Protein AF-A0AA35WBF9-F1 (afdb_monomer)

Organism: Geodia barretti (NCBI:txid519541)

Solvent-accessible surface area (backbone atoms only — not comparable to full-atom values): 10472 Å² total; per-residue (Å²): 139,85,86,76,85,85,80,89,78,70,79,74,76,78,76,73,82,79,72,76,52,74,67,44,47,50,54,54,47,47,39,34,72,76,71,61,47,65,56,84,48,81,90,33,46,69,59,46,48,51,50,13,62,75,58,71,53,54,52,68,60,48,46,55,44,32,55,51,51,49,50,52,51,35,44,75,69,64,77,39,87,74,80,72,82,72,88,78,62,69,100,84,56,93,65,87,66,83,68,72,64,73,74,74,74,69,81,70,76,45,48,22,66,58,47,50,45,56,48,52,61,71,74,34,95,82,58,55,91,50,67,68,62,33,50,54,52,48,50,50,58,57,66,71,46,52,70,68,58,51,48,52,35,36,51,51,18,48,51,53,43,54,57,67,66,67,77,118

Nearest PDB structures (foldseek):
  2eqz-assembly1_A  TM=5.986E-01  e=3.859E-01  Homo sapiens
  2rn7-assembly1_A  TM=4.102E-01  e=1.583E+00  Shigella flexneri
  8rkv-assembly1_R  TM=2.511E-01  e=1.496E+00  Scytonema hofmannii

Foldseek 3Di:
DDPDDDDPPPDDDDPDPDDQDPVLVVLLVCCVPPVVCQAPDPVCQVSLVVSCVVSVHDSVVSRVVSVVVNVVVCVVVVVDDDPDQDQDDDDPDRDRDPPPPPPPPPLPLQALLNQQLVVCVVPDPPQDPDPVSSVVVSVVVVVPDDPVVSVVSRVVSVVVSVVVVPPD

InterPro domains:
  IPR009057 Homedomain-like superfamily [SSF46689] (9-75)
  IPR036910 High mobility group box domain superfamily [G3DSA:1.10.30.10] (93-162)
  IPR036910 High mobility group box domain superfamily [SSF47095] (99-159)

pLDDT: mean 74.09, std 18.44, range [39.22, 94.5]

Structure (mmCIF, N/CA/C/O backbone):
data_AF-A0AA35WBF9-F1
#
_entry.id   AF-A0AA35WBF9-F1
#
loop_
_atom_site.group_PDB
_atom_site.id
_atom_site.type_symbol
_atom_site.label_atom_id
_atom_site.label_alt_id
_atom_site.label_comp_id
_atom_site.label_asym_id
_atom_site.label_entity_id
_atom_site.label_seq_id
_atom_site.pdbx_PDB_ins_code
_atom_site.Cartn_x
_atom_site.Cartn_y
_atom_site.Cartn_z
_atom_site.occupancy
_atom_site.B_iso_or_equiv
_atom_site.auth_seq_id
_atom_site.auth_comp_id
_atom_site.auth_asym_id
_atom_site.auth_atom_id
_atom_site.pdbx_PDB_model_num
ATOM 1 N N . MET A 1 1 ? -37.857 41.329 -6.024 1.00 41.28 1 MET A N 1
ATOM 2 C CA . MET A 1 1 ? -37.240 40.270 -6.850 1.00 41.28 1 MET A CA 1
ATOM 3 C C . MET A 1 1 ? -35.919 39.929 -6.202 1.00 41.28 1 MET A C 1
ATOM 5 O O . MET A 1 1 ? -34.899 40.553 -6.466 1.00 41.28 1 MET A O 1
ATOM 9 N N . ASP A 1 2 ? -36.018 39.019 -5.249 1.00 39.78 2 ASP A N 1
ATOM 10 C CA . ASP A 1 2 ? -34.976 38.579 -4.337 1.00 39.78 2 ASP A CA 1
ATOM 11 C C . ASP A 1 2 ? -34.053 37.596 -5.059 1.00 39.78 2 ASP A C 1
ATOM 13 O O . ASP A 1 2 ? -34.423 36.450 -5.310 1.00 39.78 2 ASP A O 1
ATOM 17 N N . ASN A 1 3 ? -32.850 38.044 -5.424 1.00 41.25 3 ASN A N 1
ATOM 18 C CA . ASN A 1 3 ? -31.829 37.159 -5.979 1.00 41.25 3 ASN A CA 1
ATOM 19 C C . ASN A 1 3 ? -31.021 36.536 -4.842 1.00 41.25 3 ASN A C 1
ATOM 21 O O . ASN A 1 3 ? -30.044 37.087 -4.338 1.00 41.25 3 ASN A O 1
ATOM 25 N N . ASN A 1 4 ? -31.519 35.374 -4.438 1.00 40.31 4 ASN A N 1
ATOM 26 C CA . ASN A 1 4 ? -30.985 34.486 -3.427 1.00 40.31 4 ASN A CA 1
ATOM 27 C C . ASN A 1 4 ? -29.728 33.752 -3.939 1.00 40.31 4 ASN A C 1
ATOM 29 O O . ASN A 1 4 ? -29.770 33.052 -4.946 1.00 40.31 4 ASN A O 1
ATOM 33 N N . SER A 1 5 ? -28.634 33.934 -3.199 1.00 49.69 5 SER A N 1
ATOM 34 C CA . SER A 1 5 ? -27.640 32.933 -2.786 1.00 49.69 5 SER A CA 1
ATOM 35 C C . SER A 1 5 ? -27.210 31.856 -3.795 1.00 49.69 5 SER A C 1
ATOM 37 O O . SER A 1 5 ? -27.862 30.826 -3.964 1.00 49.69 5 SER A O 1
ATOM 39 N N . VAL A 1 6 ? -26.009 32.031 -4.357 1.00 46.53 6 VAL A N 1
ATOM 40 C CA . VAL A 1 6 ? -25.248 30.954 -5.001 1.00 46.53 6 VAL A CA 1
ATOM 41 C C . VAL A 1 6 ? -23.854 30.860 -4.370 1.00 46.53 6 VAL A C 1
ATOM 43 O O . VAL A 1 6 ? -22.964 31.658 -4.640 1.00 46.53 6 VAL A O 1
ATOM 46 N N . LEU A 1 7 ? -23.709 29.814 -3.550 1.00 45.47 7 LEU A N 1
ATOM 47 C CA . LEU A 1 7 ? -22.511 28.988 -3.337 1.00 45.47 7 LEU A CA 1
ATOM 48 C C . LEU A 1 7 ? -21.270 29.628 -2.685 1.00 45.47 7 LEU A C 1
ATOM 50 O O . LEU A 1 7 ? -20.174 29.601 -3.241 1.00 45.47 7 LEU A O 1
ATOM 54 N N . GLU A 1 8 ? -21.371 29.976 -1.400 1.00 43.38 8 GLU A N 1
ATOM 55 C CA . GLU A 1 8 ? -20.225 29.819 -0.490 1.00 43.38 8 GLU A CA 1
ATOM 56 C C . GLU A 1 8 ? -20.042 28.333 -0.130 1.00 43.38 8 GLU A C 1
ATOM 58 O O . GLU A 1 8 ? -20.416 27.871 0.946 1.00 43.38 8 GLU A O 1
ATOM 63 N N . SER A 1 9 ? -19.424 27.555 -1.021 1.00 42.62 9 SER A N 1
ATOM 64 C CA . SER A 1 9 ? -18.854 26.251 -0.645 1.00 42.62 9 SER A CA 1
ATOM 65 C C . SER A 1 9 ? -17.474 26.468 -0.029 1.00 42.62 9 SER A C 1
ATOM 67 O O . SER A 1 9 ? -16.438 26.170 -0.624 1.00 42.62 9 SER A O 1
ATOM 69 N N . ARG A 1 10 ? -17.459 27.044 1.178 1.00 42.75 10 ARG A N 1
ATOM 70 C CA . ARG A 1 10 ? -16.261 27.123 2.017 1.00 42.75 10 ARG A CA 1
ATOM 71 C C . ARG A 1 10 ? -15.795 25.704 2.322 1.00 42.75 10 ARG A C 1
ATOM 73 O O . ARG A 1 10 ? -16.539 24.911 2.895 1.00 42.75 10 ARG A O 1
ATOM 80 N N . GLY A 1 11 ? -14.559 25.397 1.931 1.00 50.56 11 GLY A N 1
ATOM 81 C CA . GLY A 1 11 ? -13.908 24.122 2.198 1.00 50.56 11 GLY A CA 1
ATOM 82 C C . GLY A 1 11 ? -14.041 23.739 3.667 1.00 50.56 11 GLY A C 1
ATOM 83 O O . GLY A 1 11 ? -13.494 24.401 4.549 1.00 50.56 11 GLY A O 1
ATOM 84 N N . THR A 1 12 ? -14.774 22.659 3.927 1.00 54.62 12 THR A N 1
ATOM 85 C CA . THR A 1 12 ? -14.851 22.065 5.257 1.00 54.62 12 THR A CA 1
ATOM 86 C C . THR A 1 12 ? -13.433 21.720 5.714 1.00 54.62 12 THR A C 1
ATOM 88 O O . THR A 1 12 ? -12.727 21.006 4.985 1.00 54.62 12 THR A O 1
ATOM 91 N N . PRO A 1 13 ? -12.981 22.192 6.889 1.00 52.88 13 PRO A N 1
ATOM 92 C CA . PRO A 1 13 ? -11.704 21.769 7.433 1.00 52.88 13 PRO A CA 1
ATOM 93 C C . PRO A 1 13 ? -11.720 20.246 7.548 1.00 52.88 13 PRO A C 1
ATOM 95 O O . PRO A 1 13 ? -12.649 19.673 8.117 1.00 52.88 13 PRO A O 1
ATOM 98 N N . ARG A 1 14 ? -10.711 19.587 6.959 1.00 48.03 14 ARG A N 1
ATOM 99 C CA . ARG A 1 14 ? -10.570 18.127 7.025 1.00 48.03 14 ARG A CA 1
ATOM 100 C C . ARG A 1 14 ? -10.746 17.690 8.484 1.00 48.03 14 ARG A C 1
ATOM 102 O O . ARG A 1 14 ? -10.011 18.206 9.334 1.00 48.03 14 ARG A O 1
ATOM 109 N N . PRO A 1 15 ? -11.693 16.786 8.793 1.00 56.53 15 PRO A N 1
ATOM 110 C CA . PRO A 1 15 ? -11.911 16.354 10.162 1.00 56.53 15 PRO A CA 1
ATOM 111 C C . PRO A 1 15 ? -10.599 15.796 10.709 1.00 56.53 15 PRO A C 1
ATOM 113 O O . PRO A 1 15 ? -9.938 14.976 10.063 1.00 56.53 15 PRO A O 1
ATOM 116 N N . LYS A 1 16 ? -10.193 16.289 11.885 1.00 56.53 16 LYS A N 1
ATOM 117 C CA . LYS A 1 16 ? -9.012 15.782 12.590 1.00 56.53 16 LYS A CA 1
ATOM 118 C C . LYS A 1 16 ? -9.157 14.259 12.707 1.00 56.53 16 LYS A C 1
ATOM 120 O O . LYS A 1 16 ? -10.255 13.800 13.033 1.00 56.53 16 LYS A O 1
ATOM 125 N N . PRO A 1 17 ? -8.104 13.471 12.426 1.00 57.06 17 PRO A N 1
ATOM 126 C CA . PRO A 1 17 ? -8.197 12.019 12.479 1.00 57.06 17 PRO A CA 1
ATOM 127 C C . PRO A 1 17 ? -8.673 11.603 13.871 1.00 57.06 17 PRO A C 1
ATOM 129 O O . PRO A 1 17 ? -7.988 11.843 14.864 1.00 57.06 17 PRO A O 1
ATOM 132 N N . GLN A 1 18 ? -9.874 11.025 13.941 1.00 66.94 18 GLN A N 1
ATOM 133 C CA . GLN A 1 18 ? -10.444 10.573 15.202 1.00 66.94 18 GLN A CA 1
ATOM 134 C C . GLN A 1 18 ? -9.588 9.427 15.744 1.00 66.94 18 GLN A C 1
ATOM 136 O O . GLN A 1 18 ? -9.539 8.338 15.157 1.00 66.94 18 GLN A O 1
ATOM 141 N N . LEU A 1 19 ? -8.895 9.677 16.856 1.00 77.38 19 LEU A N 1
ATOM 142 C CA . LEU A 1 19 ? -8.177 8.637 17.582 1.00 77.38 19 LEU A CA 1
ATOM 143 C C . LEU A 1 19 ? -9.178 7.617 18.134 1.00 77.38 19 LEU A C 1
ATOM 145 O O . LEU A 1 19 ? -10.310 7.962 18.465 1.00 77.38 19 LEU A O 1
ATOM 149 N N . PHE A 1 20 ? -8.776 6.349 18.186 1.00 85.06 20 PHE A N 1
ATOM 150 C CA . PHE A 1 20 ? -9.578 5.322 18.847 1.00 85.06 20 PHE A CA 1
ATOM 151 C C . PHE A 1 20 ? -9.654 5.610 20.345 1.00 85.06 20 PHE A C 1
ATOM 153 O O . PHE A 1 20 ? -8.645 5.985 20.951 1.00 85.06 20 PHE A O 1
ATOM 160 N N . THR A 1 21 ? -10.829 5.409 20.938 1.00 88.94 21 THR A N 1
ATOM 161 C CA . THR A 1 21 ? -10.982 5.435 22.397 1.00 88.94 21 THR A CA 1
ATOM 162 C C . THR A 1 21 ? -10.220 4.267 23.037 1.00 88.94 21 THR A C 1
ATOM 164 O O . THR A 1 21 ? -9.769 3.341 22.353 1.00 88.94 21 THR A O 1
ATOM 167 N N . LEU A 1 22 ? -10.042 4.302 24.362 1.00 86.06 22 LEU A N 1
ATOM 168 C CA . LEU A 1 22 ? -9.364 3.225 25.093 1.00 86.06 22 LEU A CA 1
ATOM 169 C C . LEU A 1 22 ? -10.075 1.876 24.921 1.00 86.06 22 LEU A C 1
ATOM 171 O O . LEU A 1 22 ? -9.409 0.884 24.633 1.00 86.06 22 LEU A O 1
ATOM 175 N N . GLU A 1 23 ? -11.403 1.861 25.011 1.00 87.25 23 GLU A N 1
ATOM 176 C CA . GLU A 1 23 ? -12.220 0.654 24.825 1.00 87.25 23 GLU A CA 1
ATOM 177 C C . GLU A 1 23 ? -12.094 0.100 23.403 1.00 87.25 23 GLU A C 1
ATOM 179 O O . GLU A 1 23 ? -11.779 -1.073 23.204 1.00 87.25 23 GLU A O 1
ATOM 184 N N . GLN A 1 24 ? -12.209 0.969 22.392 1.00 89.75 24 GLN A N 1
ATOM 185 C CA . GLN A 1 24 ? -12.007 0.588 20.992 1.00 89.75 24 GLN A CA 1
ATOM 186 C C . GLN A 1 24 ? -10.618 -0.018 20.772 1.00 89.75 24 GLN A C 1
ATOM 188 O O . GLN A 1 24 ? -10.454 -1.001 20.050 1.00 89.75 24 GLN A O 1
ATOM 193 N N . ARG A 1 25 ? -9.598 0.549 21.422 1.00 89.69 25 ARG A N 1
ATOM 194 C CA . ARG A 1 25 ? -8.226 0.053 21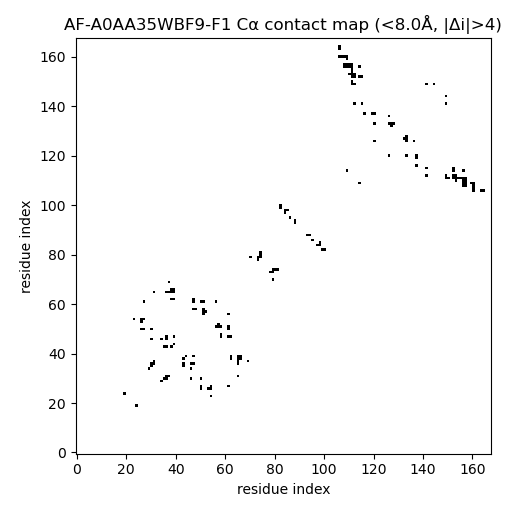.341 1.00 89.69 25 ARG A CA 1
ATOM 195 C C . ARG A 1 25 ? -8.050 -1.307 22.017 1.00 89.69 25 ARG A C 1
ATOM 197 O O . ARG A 1 25 ? -7.251 -2.098 21.521 1.00 89.69 25 ARG A O 1
ATOM 204 N N . GLN A 1 26 ? -8.761 -1.589 23.107 1.00 90.56 26 GLN A N 1
ATOM 205 C CA . GLN A 1 26 ? -8.740 -2.907 23.747 1.00 90.56 26 GLN A CA 1
ATOM 206 C C . GLN A 1 26 ? -9.321 -3.979 22.824 1.00 90.56 26 GLN A C 1
ATOM 208 O O . GLN A 1 26 ? -8.683 -5.012 22.630 1.00 90.56 26 GLN A O 1
ATOM 213 N N . ILE A 1 27 ? -10.459 -3.701 22.182 1.00 91.50 27 ILE A N 1
ATOM 214 C CA . ILE A 1 27 ? -11.072 -4.618 21.209 1.00 91.50 27 ILE A CA 1
ATOM 215 C C . ILE A 1 27 ? -10.115 -4.859 20.033 1.00 91.50 27 ILE A C 1
ATOM 217 O O . ILE A 1 27 ? -9.829 -6.001 19.681 1.00 91.50 27 ILE A O 1
ATOM 221 N N . LEU A 1 28 ? -9.537 -3.794 19.468 1.00 91.31 28 LEU A N 1
ATOM 222 C CA . LEU A 1 28 ? -8.561 -3.900 18.378 1.00 91.31 28 LEU A CA 1
ATOM 223 C C . LEU A 1 28 ? -7.348 -4.770 18.755 1.00 91.31 28 LEU A C 1
ATOM 225 O O . LEU A 1 28 ? -6.907 -5.593 17.952 1.00 91.31 28 LEU A O 1
ATOM 229 N N . LEU A 1 29 ? -6.817 -4.609 19.973 1.00 90.94 29 LEU A N 1
ATOM 230 C CA . LEU A 1 29 ? -5.709 -5.424 20.483 1.00 90.94 29 LEU A CA 1
ATOM 231 C C . LEU A 1 29 ? -6.111 -6.890 20.646 1.00 90.94 29 LEU A C 1
ATOM 233 O O . LEU A 1 29 ? -5.373 -7.756 20.186 1.00 90.94 29 LEU A O 1
ATOM 237 N N . LYS A 1 30 ? -7.296 -7.162 21.202 1.00 91.62 30 LYS A N 1
ATOM 238 C CA . LYS A 1 30 ? -7.830 -8.520 21.347 1.00 91.62 30 LYS A CA 1
ATOM 239 C C . LYS A 1 30 ? -7.886 -9.248 20.002 1.00 91.62 30 LYS A C 1
ATOM 241 O O . LYS A 1 30 ? -7.328 -10.330 19.860 1.00 91.62 30 LYS A O 1
ATOM 246 N N . TYR A 1 31 ? -8.462 -8.619 18.977 1.00 89.50 31 TYR A N 1
ATOM 247 C CA . TYR A 1 31 ? -8.513 -9.198 17.628 1.00 89.50 31 TYR A CA 1
ATOM 248 C C . TYR A 1 31 ? -7.126 -9.385 16.997 1.00 89.50 31 TYR A C 1
ATOM 250 O O . TYR A 1 31 ? -6.912 -10.319 16.219 1.00 89.50 31 TYR A O 1
ATOM 258 N N . PHE A 1 32 ? -6.174 -8.504 17.304 1.00 90.12 32 PHE A N 1
ATOM 259 C CA . PHE A 1 32 ? -4.805 -8.615 16.805 1.00 90.12 32 PHE A CA 1
ATOM 260 C C . PHE A 1 32 ? -4.056 -9.798 17.436 1.00 90.12 32 PHE A C 1
ATOM 262 O O . PHE A 1 32 ? -3.364 -10.519 16.717 1.00 90.12 32 PHE A O 1
ATOM 269 N N . ASP A 1 33 ? -4.197 -9.988 18.749 1.00 87.38 33 ASP A N 1
ATOM 270 C CA . ASP A 1 33 ? -3.479 -11.001 19.528 1.00 87.38 33 ASP A CA 1
ATOM 271 C C . ASP A 1 33 ? -4.134 -12.386 19.465 1.00 87.38 33 ASP A C 1
ATOM 273 O O . ASP A 1 33 ? -3.440 -13.375 19.242 1.00 87.38 33 ASP A O 1
ATOM 277 N N . GLU A 1 34 ? -5.459 -12.459 19.604 1.00 90.00 34 GLU A N 1
ATOM 278 C CA . GLU A 1 34 ? -6.197 -13.725 19.716 1.00 90.00 34 GLU A CA 1
ATOM 279 C C . GLU A 1 34 ? -6.725 -14.211 18.362 1.00 90.00 34 GLU A C 1
ATOM 281 O O . GLU A 1 34 ? -6.627 -15.391 18.035 1.00 90.00 34 GLU A O 1
ATOM 286 N N . CYS A 1 35 ? -7.265 -13.306 17.538 1.00 84.75 35 CYS A N 1
ATOM 287 C CA . CYS A 1 35 ? -7.880 -13.669 16.255 1.00 84.75 35 CYS A CA 1
ATOM 288 C C . CYS A 1 35 ? -6.905 -13.603 15.069 1.00 84.75 35 CYS A C 1
ATOM 290 O O . CYS A 1 35 ? -7.288 -13.895 13.939 1.00 84.75 35 CYS A O 1
ATOM 292 N N . GLY A 1 36 ? -5.652 -13.193 15.284 1.00 84.75 36 GLY A N 1
ATOM 293 C CA . GLY A 1 36 ? -4.641 -13.144 14.226 1.00 84.75 36 GLY A CA 1
ATOM 294 C C . GLY A 1 36 ? -4.850 -12.026 13.196 1.00 84.75 36 GLY A C 1
ATOM 295 O O . GLY A 1 36 ? -4.374 -12.140 12.058 1.00 84.75 36 GLY A O 1
ATOM 296 N N . MET A 1 37 ? -5.505 -10.920 13.579 1.00 86.69 37 MET A N 1
ATOM 297 C CA . MET A 1 37 ? -5.708 -9.716 12.756 1.00 86.69 37 MET A CA 1
ATOM 298 C C . MET A 1 37 ? -4.398 -8.916 12.558 1.00 86.69 37 MET A C 1
ATOM 300 O O . MET A 1 37 ? -4.290 -7.737 12.875 1.00 86.69 37 MET A O 1
ATOM 304 N N . THR A 1 38 ? -3.370 -9.574 12.023 1.00 86.81 38 THR A N 1
ATOM 305 C CA . THR A 1 38 ? -1.988 -9.071 11.904 1.00 86.81 38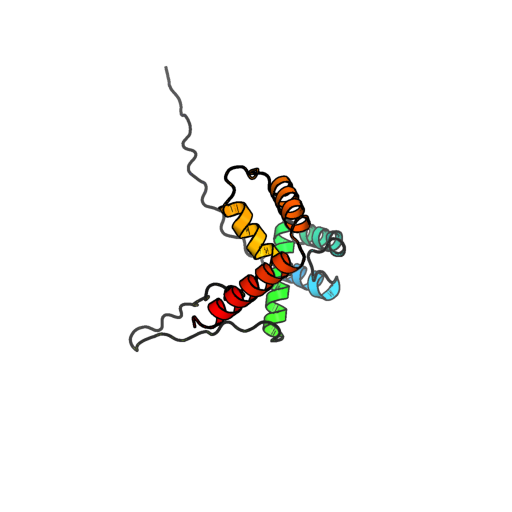 THR A CA 1
ATOM 306 C C . THR A 1 38 ? -1.674 -8.438 10.545 1.00 86.81 38 THR A C 1
ATOM 308 O O . THR A 1 38 ? -0.639 -7.793 10.375 1.00 86.81 38 THR A O 1
ATOM 311 N N . SER A 1 39 ? -2.551 -8.632 9.559 1.00 85.06 39 SER A N 1
ATOM 312 C CA . SER A 1 39 ? -2.391 -8.182 8.173 1.00 85.06 39 SER A CA 1
ATOM 313 C C . SER A 1 39 ? -3.735 -7.792 7.557 1.00 85.06 39 SER A C 1
ATOM 315 O O . SER A 1 39 ? -4.779 -8.292 7.970 1.00 85.06 39 SER A O 1
ATOM 317 N N . THR A 1 40 ? -3.693 -6.930 6.541 1.00 87.06 40 THR A N 1
ATOM 318 C CA . THR A 1 40 ? -4.846 -6.488 5.737 1.00 87.06 40 THR A CA 1
ATOM 319 C C . THR A 1 40 ? -5.117 -7.393 4.528 1.00 87.06 40 THR A C 1
ATOM 321 O O . THR A 1 40 ? -5.936 -7.064 3.673 1.00 87.06 40 THR A O 1
ATOM 324 N N . HIS A 1 41 ? -4.411 -8.525 4.428 1.00 88.00 41 HIS A N 1
ATOM 325 C CA . HIS A 1 41 ? -4.549 -9.489 3.337 1.00 88.00 41 HIS A CA 1
ATOM 326 C C . HIS A 1 41 ? -5.967 -10.083 3.259 1.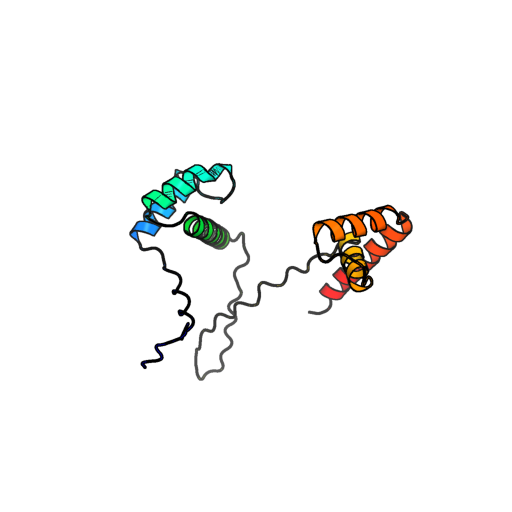00 88.00 41 HIS A C 1
ATOM 328 O O . HIS A 1 41 ? -6.625 -10.238 4.285 1.00 88.00 41 HIS A O 1
ATOM 334 N N . ARG A 1 42 ? -6.389 -10.536 2.064 1.00 88.94 42 ARG A N 1
ATOM 335 C CA . ARG A 1 42 ? -7.750 -11.058 1.790 1.00 88.94 42 ARG A CA 1
ATOM 336 C C . ARG A 1 42 ? -8.251 -12.112 2.786 1.00 88.94 42 ARG A C 1
ATOM 338 O O . ARG A 1 42 ? -9.435 -12.191 3.069 1.00 88.94 42 ARG A O 1
ATOM 345 N N . ARG A 1 43 ? -7.331 -12.900 3.339 1.00 88.06 43 ARG A N 1
ATOM 346 C CA . ARG A 1 43 ? -7.602 -13.986 4.292 1.00 88.06 43 ARG A CA 1
ATOM 347 C C . ARG A 1 43 ? -8.030 -13.494 5.683 1.00 88.06 43 ARG A C 1
ATOM 349 O O . ARG A 1 43 ? -8.591 -14.258 6.448 1.00 88.06 43 ARG A O 1
ATOM 356 N N . ASN A 1 44 ? -7.749 -12.230 5.997 1.00 87.75 44 ASN A N 1
ATOM 357 C CA . ASN A 1 44 ? -8.120 -11.590 7.255 1.00 87.75 44 ASN A CA 1
ATOM 358 C C . ASN A 1 44 ? -9.344 -10.673 7.089 1.00 87.75 44 ASN A C 1
ATOM 360 O O . ASN A 1 44 ? -9.766 -10.067 8.068 1.00 87.75 44 ASN A O 1
ATOM 364 N N . THR A 1 45 ? -9.907 -10.545 5.880 1.00 91.75 45 THR A N 1
ATOM 365 C CA . THR A 1 45 ? -10.999 -9.598 5.579 1.00 91.75 45 THR A CA 1
ATOM 366 C C . THR A 1 45 ? -12.189 -9.792 6.506 1.00 91.75 45 THR A C 1
ATOM 368 O O . THR A 1 45 ? -12.653 -8.820 7.095 1.00 91.75 45 THR A O 1
ATOM 371 N N . ASP A 1 46 ? -12.609 -11.039 6.715 1.00 92.81 46 ASP A N 1
ATOM 372 C CA . ASP A 1 46 ? -13.765 -11.360 7.557 1.00 92.81 46 ASP A CA 1
ATOM 373 C C . ASP A 1 46 ? -13.538 -10.950 9.016 1.00 92.81 46 ASP A C 1
ATOM 375 O O . ASP A 1 46 ? -14.425 -10.406 9.670 1.00 92.81 46 ASP A O 1
ATOM 379 N N . ILE A 1 47 ? -12.318 -11.150 9.519 1.00 93.06 47 ILE A N 1
ATOM 380 C CA . ILE A 1 47 ? -11.923 -10.800 10.889 1.00 93.06 47 ILE A CA 1
ATOM 381 C C . ILE A 1 47 ? -11.877 -9.278 11.047 1.00 93.06 47 ILE A C 1
ATOM 383 O O . ILE A 1 47 ? -12.405 -8.736 12.016 1.00 93.06 47 ILE A O 1
ATOM 387 N N . VAL A 1 48 ? -11.296 -8.578 10.067 1.00 93.19 48 VAL A N 1
ATOM 388 C CA . VAL A 1 48 ? -11.247 -7.110 10.043 1.00 93.19 48 VAL A CA 1
ATOM 389 C C . VAL A 1 48 ? -12.657 -6.525 9.993 1.00 93.19 48 VAL A C 1
ATOM 391 O O . VAL A 1 48 ? -12.928 -5.531 10.660 1.00 93.19 48 VAL A O 1
ATOM 394 N N . GLN A 1 49 ? -13.561 -7.140 9.233 1.00 94.50 49 GLN A N 1
ATOM 395 C CA . GLN A 1 49 ? -14.939 -6.685 9.111 1.00 94.50 49 GLN A CA 1
ATOM 396 C C . GLN A 1 49 ? -15.730 -6.893 10.407 1.00 94.50 49 GLN A C 1
ATOM 398 O O . GLN A 1 49 ? -16.421 -5.976 10.843 1.00 94.50 49 GLN A O 1
ATOM 403 N N . ARG A 1 50 ? -15.560 -8.038 11.082 1.00 93.56 50 ARG A N 1
ATOM 404 C CA . ARG A 1 50 ? -16.127 -8.268 12.425 1.00 93.56 50 ARG A CA 1
ATOM 405 C C . ARG A 1 50 ? -15.611 -7.249 13.438 1.00 93.56 50 ARG A C 1
ATOM 407 O O . ARG A 1 50 ? -16.409 -6.626 14.128 1.00 93.56 50 ARG A O 1
ATOM 414 N N . CYS A 1 51 ? -14.300 -7.018 13.459 1.00 92.50 51 CYS A N 1
ATOM 415 C CA . CYS A 1 51 ? -13.685 -6.038 14.348 1.00 92.50 51 CYS A CA 1
ATOM 416 C C . CYS A 1 51 ? -14.204 -4.616 14.077 1.00 92.50 51 CYS A C 1
ATOM 418 O O . CYS A 1 51 ? -14.522 -3.886 15.010 1.00 92.50 51 CYS A O 1
ATOM 420 N N . ALA A 1 52 ? -14.346 -4.224 12.807 1.00 93.81 52 ALA A N 1
ATOM 421 C CA . ALA A 1 52 ? -14.890 -2.920 12.435 1.00 93.81 52 ALA A CA 1
ATOM 422 C C . ALA A 1 52 ? -16.326 -2.723 12.947 1.00 93.81 52 ALA A C 1
ATOM 424 O O . ALA A 1 52 ? -16.633 -1.662 13.493 1.00 93.81 52 ALA A O 1
ATOM 425 N N . ASN A 1 53 ? -17.164 -3.758 12.832 1.00 93.94 53 ASN A N 1
ATOM 426 C CA . ASN A 1 53 ? -18.534 -3.742 13.339 1.00 93.94 53 ASN A CA 1
ATOM 427 C C . ASN A 1 53 ? -18.577 -3.639 14.871 1.00 93.94 53 ASN A C 1
ATOM 429 O O . ASN A 1 53 ? -19.334 -2.833 15.399 1.00 93.94 53 ASN A O 1
ATOM 433 N N . GLU A 1 54 ? -17.740 -4.401 15.580 1.00 92.12 54 GLU A N 1
ATOM 434 C CA . GLU A 1 54 ? -17.697 -4.408 17.051 1.00 92.12 54 GLU A CA 1
ATOM 435 C C . GLU A 1 54 ? -17.160 -3.090 17.630 1.00 92.12 54 GLU A C 1
ATOM 437 O O . GLU A 1 54 ? -17.651 -2.587 18.634 1.00 92.12 54 GLU A O 1
ATOM 442 N N . VAL A 1 55 ? -16.180 -2.485 16.959 1.00 91.12 55 VAL A N 1
ATOM 443 C CA . VAL A 1 55 ? -15.580 -1.199 17.347 1.00 91.12 55 VAL A CA 1
ATOM 444 C C . VAL A 1 55 ? -16.460 -0.005 16.933 1.00 91.12 55 VAL A C 1
ATOM 446 O O . VAL A 1 55 ? -16.228 1.122 17.384 1.00 91.12 55 VAL A O 1
ATOM 449 N N . GLY A 1 56 ? -17.453 -0.223 16.063 1.00 89.56 56 GLY A N 1
ATOM 450 C CA . GLY A 1 56 ? -18.299 0.834 15.504 1.00 89.56 56 GLY A CA 1
ATOM 451 C C . GLY A 1 56 ? -17.520 1.787 14.594 1.00 89.56 56 GLY A C 1
ATOM 452 O O . GLY A 1 56 ? -17.679 3.005 14.658 1.00 89.56 56 GLY A O 1
ATOM 453 N N . THR A 1 57 ? -16.605 1.256 13.782 1.00 91.00 57 THR A N 1
ATOM 454 C CA . THR A 1 57 ? -15.718 2.042 12.912 1.00 91.00 57 THR A CA 1
ATOM 455 C C . THR A 1 57 ? -15.704 1.493 11.486 1.00 91.00 57 THR A C 1
ATOM 457 O O . THR A 1 57 ? -16.237 0.428 11.198 1.00 91.00 57 THR A O 1
ATOM 460 N N . THR A 1 58 ? -15.051 2.198 10.561 1.00 91.38 58 THR A N 1
ATOM 461 C CA . THR A 1 58 ? -14.880 1.712 9.189 1.00 91.38 58 THR A CA 1
ATOM 462 C C . THR A 1 58 ? -13.749 0.689 9.081 1.00 91.38 58 THR A C 1
ATOM 464 O O . THR A 1 58 ? -12.707 0.810 9.736 1.00 91.38 58 THR A O 1
ATOM 467 N N . VAL A 1 59 ? -13.921 -0.280 8.178 1.00 91.12 59 VAL A N 1
ATOM 468 C CA . VAL A 1 59 ? -12.912 -1.294 7.818 1.00 91.12 59 VAL A CA 1
ATOM 469 C C . VAL A 1 59 ? -11.571 -0.650 7.455 1.00 91.12 59 VAL A C 1
ATOM 471 O O . VAL A 1 59 ? -10.516 -1.124 7.872 1.00 91.12 59 VAL A O 1
ATOM 474 N N . GLU A 1 60 ? -11.594 0.469 6.732 1.00 88.50 60 GLU A N 1
ATOM 475 C CA . GLU A 1 60 ? -10.387 1.193 6.320 1.00 88.50 60 GLU A CA 1
ATOM 476 C C . GLU A 1 60 ? -9.595 1.739 7.519 1.00 88.50 60 GLU A C 1
ATOM 478 O O . GLU A 1 60 ? -8.364 1.682 7.559 1.00 88.50 60 GLU A O 1
ATOM 483 N N . ARG A 1 61 ? -10.301 2.204 8.555 1.00 89.56 61 ARG A N 1
ATOM 484 C CA . ARG A 1 61 ? -9.683 2.707 9.787 1.00 89.56 61 ARG A CA 1
ATOM 485 C C . ARG A 1 61 ? -9.031 1.571 10.577 1.00 89.56 61 ARG A C 1
ATOM 487 O O . ARG A 1 61 ? -7.930 1.754 11.095 1.00 89.56 61 ARG A O 1
ATOM 494 N N . VAL A 1 62 ? -9.653 0.389 10.599 1.00 90.12 62 VAL A N 1
ATOM 495 C CA . VAL A 1 62 ? -9.066 -0.827 11.190 1.00 90.12 62 VAL A CA 1
ATOM 496 C C . VAL A 1 62 ? -7.836 -1.282 10.399 1.00 90.12 62 VAL A C 1
ATOM 498 O O . VAL A 1 62 ? -6.797 -1.543 10.997 1.00 90.12 62 VAL A O 1
ATOM 501 N N . LYS A 1 63 ? -7.882 -1.291 9.060 1.00 91.12 63 LYS A N 1
ATOM 502 C CA . LYS A 1 63 ? -6.718 -1.616 8.210 1.00 91.12 63 LYS A CA 1
ATOM 503 C C . LYS A 1 63 ? -5.517 -0.708 8.487 1.00 91.12 63 LYS A C 1
ATOM 505 O O . LYS A 1 63 ? -4.401 -1.198 8.669 1.00 91.12 63 LYS A O 1
ATOM 510 N N . ASN A 1 64 ? -5.750 0.602 8.574 1.00 89.38 64 ASN A N 1
ATOM 511 C CA . ASN A 1 64 ? -4.709 1.577 8.909 1.00 89.38 64 ASN A CA 1
ATOM 512 C C . ASN A 1 64 ? -4.139 1.350 10.316 1.00 89.38 64 ASN A C 1
ATOM 514 O O . ASN A 1 64 ? -2.926 1.469 10.533 1.00 89.38 64 ASN A O 1
ATOM 518 N N . TRP A 1 65 ? -4.999 0.982 11.268 1.00 91.12 65 TRP A N 1
ATOM 519 C CA . TRP A 1 65 ? -4.581 0.630 12.619 1.00 91.12 65 TRP A CA 1
ATOM 520 C C . TRP A 1 65 ? -3.713 -0.633 12.649 1.00 91.12 65 TRP A C 1
ATOM 522 O O . TRP A 1 65 ? -2.645 -0.597 13.254 1.00 91.12 65 TRP A O 1
ATOM 532 N N . ILE A 1 66 ? -4.092 -1.701 11.935 1.00 89.88 66 ILE A N 1
ATOM 533 C CA . ILE A 1 66 ? -3.316 -2.953 11.840 1.00 89.88 66 ILE A CA 1
ATOM 534 C C . ILE A 1 66 ? -1.902 -2.668 11.337 1.00 89.88 66 ILE A C 1
ATOM 536 O O . ILE A 1 66 ? -0.926 -3.129 11.929 1.00 89.88 66 ILE A O 1
ATOM 540 N N . GLY A 1 67 ? -1.777 -1.873 10.269 1.00 86.81 67 GLY A N 1
ATOM 541 C CA . GLY A 1 67 ? -0.474 -1.473 9.738 1.00 86.81 67 GLY A CA 1
ATOM 542 C C . GLY A 1 67 ? 0.360 -0.706 10.768 1.00 86.81 67 GLY A C 1
ATOM 543 O O . GLY A 1 67 ? 1.539 -1.007 10.969 1.00 86.81 67 GLY A O 1
ATOM 544 N N . SER A 1 68 ? -0.265 0.242 11.467 1.00 87.38 68 SER A N 1
ATOM 545 C CA . SER A 1 68 ? 0.389 1.056 12.498 1.00 87.38 68 SER A CA 1
ATOM 546 C C . SER A 1 68 ? 0.844 0.221 13.698 1.00 87.38 68 SER A C 1
ATOM 548 O O . SER A 1 68 ? 1.985 0.353 14.148 1.00 87.38 68 SER A O 1
ATOM 550 N N . GLU A 1 69 ? -0.008 -0.676 14.198 1.00 88.00 69 GLU A N 1
ATOM 551 C CA . GLU A 1 69 ? 0.305 -1.537 15.339 1.00 88.00 69 GLU A CA 1
ATOM 552 C C . GLU A 1 69 ? 1.361 -2.591 14.961 1.00 88.00 69 GLU A C 1
ATOM 554 O O . GLU A 1 69 ? 2.298 -2.821 15.727 1.00 88.00 69 GLU A O 1
ATOM 559 N N . ALA A 1 70 ? 1.319 -3.144 13.743 1.00 84.75 70 ALA A N 1
ATOM 560 C CA . ALA A 1 70 ? 2.354 -4.048 13.238 1.00 84.75 70 ALA A CA 1
ATOM 561 C C . ALA A 1 70 ? 3.730 -3.363 13.144 1.00 84.75 70 ALA A C 1
ATOM 563 O O . ALA A 1 70 ? 4.741 -3.932 13.564 1.00 84.75 70 ALA A O 1
ATOM 564 N N . VAL A 1 71 ? 3.790 -2.124 12.639 1.00 82.31 71 VAL A N 1
ATOM 565 C CA . VAL A 1 71 ? 5.030 -1.326 12.603 1.00 82.31 71 VAL A CA 1
ATOM 566 C C . VAL A 1 71 ? 5.528 -1.032 14.015 1.00 82.31 71 VAL A C 1
ATOM 568 O O . VAL A 1 71 ? 6.715 -1.195 14.300 1.00 82.31 71 VAL A O 1
ATOM 571 N N . LYS A 1 72 ? 4.630 -0.648 14.925 1.00 85.06 72 LYS A N 1
ATOM 572 C CA . LYS A 1 72 ? 4.958 -0.379 16.327 1.00 85.06 72 LYS A CA 1
ATOM 573 C C . LYS A 1 72 ? 5.533 -1.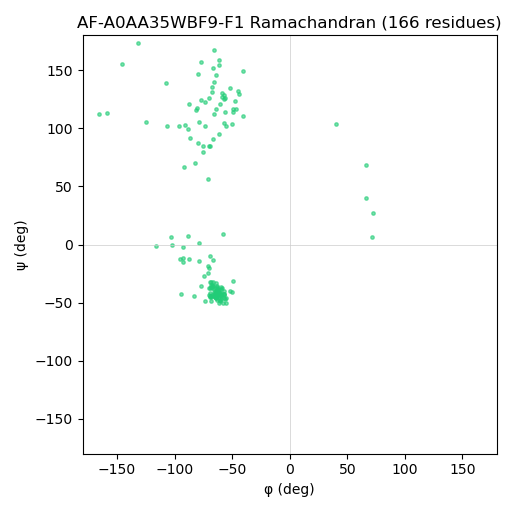612 17.030 1.00 85.06 72 LYS A C 1
ATOM 575 O O . LYS A 1 72 ? 6.535 -1.485 17.733 1.00 85.06 72 LYS A O 1
ATOM 580 N N . ARG A 1 73 ? 4.973 -2.804 16.799 1.00 81.75 73 ARG A N 1
ATOM 581 C CA . ARG A 1 73 ? 5.511 -4.065 17.341 1.00 81.75 73 ARG A CA 1
ATOM 582 C C . ARG A 1 73 ? 6.858 -4.434 16.732 1.00 81.75 73 ARG A C 1
ATOM 584 O O . ARG A 1 73 ? 7.773 -4.755 17.481 1.00 81.75 73 ARG A O 1
ATOM 591 N N . LYS A 1 74 ? 7.032 -4.294 15.414 1.00 78.44 74 LYS A N 1
ATOM 592 C CA . LYS A 1 74 ? 8.337 -4.492 14.752 1.00 78.44 74 LYS A CA 1
ATOM 593 C C . LYS A 1 74 ? 9.406 -3.533 15.279 1.00 78.44 74 LYS A C 1
ATOM 595 O O . LYS A 1 74 ? 10.548 -3.937 15.463 1.00 78.44 74 LYS A O 1
ATOM 600 N N . LYS A 1 75 ? 9.033 -2.282 15.566 1.00 76.19 75 LYS A N 1
ATOM 601 C CA . LYS A 1 75 ? 9.912 -1.288 16.196 1.00 76.19 75 LYS A CA 1
ATOM 602 C C . LYS A 1 75 ? 10.277 -1.681 17.631 1.00 76.19 75 LYS A C 1
ATOM 604 O O . LYS A 1 75 ? 11.440 -1.572 17.997 1.00 76.19 75 LYS A O 1
ATOM 609 N N . LYS A 1 76 ? 9.315 -2.167 18.428 1.00 77.94 76 LYS A N 1
ATOM 610 C CA . LYS A 1 76 ? 9.570 -2.687 19.787 1.00 77.94 76 LYS A CA 1
ATOM 611 C C . LYS A 1 76 ? 10.478 -3.923 19.764 1.00 77.94 76 LYS A C 1
ATOM 613 O O . LYS A 1 76 ? 11.323 -4.059 20.635 1.00 77.94 76 LYS A O 1
ATOM 618 N N . ALA A 1 77 ? 10.330 -4.777 18.753 1.00 76.00 77 ALA A N 1
ATOM 619 C CA . ALA A 1 77 ? 11.150 -5.968 18.539 1.00 76.00 77 ALA A CA 1
ATOM 620 C C . ALA A 1 77 ? 12.527 -5.679 17.904 1.00 76.00 77 ALA A C 1
ATOM 622 O O . ALA A 1 77 ? 13.260 -6.615 17.612 1.00 76.00 77 ALA A O 1
ATOM 623 N N . GLY A 1 78 ? 12.876 -4.414 17.629 1.00 72.50 78 GLY A N 1
ATOM 624 C CA . GLY A 1 78 ? 14.165 -4.048 17.024 1.00 72.50 78 GLY A CA 1
ATOM 625 C C . GLY A 1 78 ? 14.327 -4.417 15.542 1.00 72.50 78 GLY A C 1
ATOM 626 O O . GLY A 1 78 ? 15.400 -4.225 14.984 1.00 72.50 78 GLY A O 1
ATOM 627 N N . ILE A 1 79 ? 13.271 -4.903 14.879 1.00 72.19 79 ILE A N 1
ATOM 628 C CA . ILE A 1 79 ? 13.294 -5.335 13.467 1.00 72.19 79 ILE A CA 1
ATOM 629 C C . ILE A 1 79 ? 13.337 -4.130 12.510 1.00 72.19 79 ILE A C 1
ATOM 631 O O . ILE A 1 79 ? 13.820 -4.230 11.385 1.00 72.19 79 ILE A O 1
ATOM 635 N N . LEU A 1 80 ? 12.807 -2.979 12.935 1.00 62.56 80 LEU A N 1
ATOM 636 C CA . LEU A 1 80 ? 12.869 -1.728 12.176 1.00 62.56 80 LEU A CA 1
ATOM 637 C C . LEU A 1 80 ? 13.853 -0.755 12.835 1.00 62.56 80 LEU A C 1
ATOM 639 O O . LEU A 1 80 ? 13.813 -0.616 14.061 1.00 62.56 80 LEU A O 1
ATOM 643 N N . PRO A 1 81 ? 14.679 -0.032 12.050 1.00 51.03 81 PRO A N 1
ATOM 644 C CA . PRO A 1 81 ? 15.614 0.937 12.602 1.00 51.03 81 PRO A CA 1
ATOM 645 C C . PRO A 1 81 ? 14.857 2.005 13.396 1.00 51.03 81 PRO A C 1
ATOM 647 O O . PRO A 1 81 ? 13.864 2.579 12.933 1.00 51.03 81 PRO A O 1
ATOM 650 N N . ARG A 1 82 ? 15.316 2.262 14.625 1.00 54.44 82 ARG A N 1
ATOM 651 C CA . ARG A 1 82 ? 14.795 3.350 15.454 1.00 54.44 82 ARG A CA 1
ATOM 652 C C . ARG A 1 82 ? 15.190 4.674 14.783 1.00 54.44 82 ARG A C 1
ATOM 654 O O . ARG A 1 82 ? 16.357 4.823 14.430 1.00 54.44 82 ARG A O 1
ATOM 661 N N . PRO A 1 83 ? 14.267 5.634 14.594 1.00 55.25 83 PRO A N 1
ATOM 662 C CA . PRO A 1 83 ? 14.656 6.958 14.123 1.00 55.25 83 PRO A CA 1
ATOM 663 C C . PRO A 1 83 ? 15.660 7.556 15.117 1.00 55.25 83 PRO A C 1
ATOM 665 O O . PRO A 1 83 ? 15.393 7.556 16.323 1.00 55.25 83 PRO A O 1
ATOM 668 N N . LYS A 1 84 ? 16.819 8.003 14.616 1.00 46.19 84 LYS A N 1
ATOM 669 C CA . LYS A 1 84 ? 17.813 8.737 15.406 1.00 46.19 84 LYS A CA 1
ATOM 670 C C . LYS A 1 84 ? 17.174 10.054 15.839 1.00 46.19 84 LYS A C 1
ATOM 672 O O . LYS A 1 84 ? 16.787 10.857 14.997 1.00 46.19 84 LYS A O 1
ATOM 677 N N . ILE A 1 85 ? 17.007 10.239 17.144 1.00 49.84 85 ILE A N 1
ATOM 678 C CA . ILE A 1 85 ? 16.655 11.537 17.717 1.00 49.84 85 ILE A CA 1
ATOM 679 C C . ILE A 1 85 ? 17.991 12.228 17.960 1.00 49.84 85 ILE A C 1
ATOM 681 O O . ILE A 1 85 ? 18.677 11.894 18.922 1.00 49.84 85 ILE A O 1
ATOM 685 N N . GLU A 1 86 ? 18.390 13.120 17.060 1.00 44.22 86 GLU A N 1
ATOM 686 C CA . GLU A 1 86 ? 19.547 13.982 17.296 1.00 44.22 86 GLU A CA 1
ATOM 687 C C . GLU A 1 86 ? 19.077 15.239 18.026 1.00 44.22 86 GLU A C 1
ATOM 689 O O . GLU A 1 86 ? 18.180 15.954 17.574 1.00 44.22 86 GLU A O 1
ATOM 694 N N . LEU A 1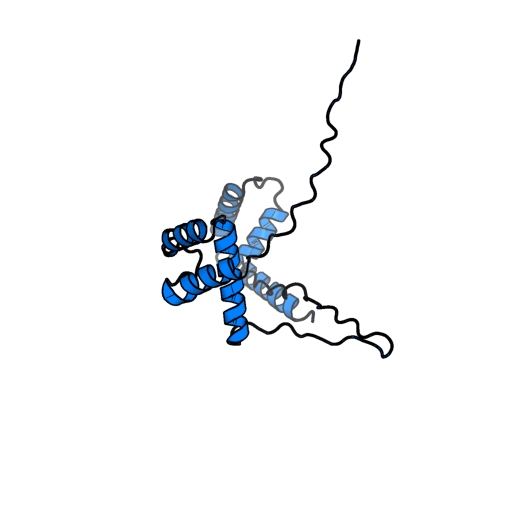 87 ? 19.641 15.457 19.212 1.00 43.03 87 LEU A N 1
ATOM 695 C CA . LEU A 1 87 ? 19.346 16.595 20.067 1.00 43.03 87 LEU A CA 1
ATOM 696 C C . LEU A 1 87 ? 20.121 17.808 19.539 1.00 43.03 87 LEU A C 1
ATOM 698 O O . LEU A 1 87 ? 21.245 18.060 19.958 1.00 43.03 87 LEU A O 1
ATOM 702 N N . ILE A 1 88 ? 19.541 18.544 18.593 1.00 48.72 88 ILE A N 1
ATOM 703 C CA . ILE A 1 88 ? 20.108 19.821 18.149 1.00 48.72 88 ILE A CA 1
ATOM 704 C C . ILE A 1 88 ? 19.491 20.921 19.013 1.00 48.72 88 ILE A C 1
ATOM 706 O O . ILE A 1 88 ? 18.334 21.295 18.822 1.00 48.72 88 ILE A O 1
ATOM 710 N N . GLY A 1 89 ? 20.257 21.418 19.983 1.00 39.88 89 GLY A N 1
ATOM 711 C CA . GLY A 1 89 ? 19.871 22.554 20.812 1.00 39.88 89 GLY A CA 1
ATOM 712 C C . GLY A 1 89 ? 21.083 23.217 21.456 1.00 39.88 89 GLY A C 1
ATOM 713 O O . GLY A 1 89 ? 21.739 22.631 22.311 1.00 39.88 89 GLY A O 1
ATOM 714 N N . THR A 1 90 ? 21.368 24.452 21.050 1.00 47.44 90 THR A N 1
ATOM 715 C CA . THR A 1 90 ? 22.205 25.388 21.809 1.00 47.44 90 THR A CA 1
ATOM 716 C C . THR A 1 90 ? 21.495 25.781 23.110 1.00 47.44 90 THR A C 1
ATOM 718 O O . THR A 1 90 ? 20.266 25.784 23.174 1.00 47.44 90 THR A O 1
ATOM 721 N N . ALA A 1 91 ? 22.276 26.117 24.141 1.00 49.78 91 ALA A N 1
ATOM 722 C CA . ALA A 1 91 ? 21.924 26.157 25.568 1.00 49.78 91 ALA A CA 1
ATOM 723 C C . ALA A 1 91 ? 20.755 27.069 26.034 1.00 49.78 91 ALA A C 1
ATOM 725 O O . ALA A 1 91 ? 20.564 27.217 27.236 1.00 49.78 91 ALA A O 1
ATOM 726 N N . SER A 1 92 ? 19.955 27.669 25.149 1.00 48.97 92 SER A N 1
ATOM 727 C CA . SER A 1 92 ? 18.918 28.651 25.518 1.00 48.97 92 SER A CA 1
ATOM 728 C C . SER A 1 92 ? 17.467 28.245 25.223 1.00 48.97 92 SER A C 1
ATOM 730 O O . SER A 1 92 ? 16.549 28.981 25.580 1.00 48.97 92 SER A O 1
ATOM 732 N N . SER A 1 93 ? 17.200 27.073 24.634 1.00 40.16 93 SER A N 1
ATOM 733 C CA . SER A 1 93 ? 15.833 26.521 24.585 1.00 40.16 93 SER A CA 1
ATOM 734 C C . SER A 1 93 ? 15.814 25.041 24.196 1.00 40.16 93 SER A C 1
ATOM 736 O O . SER A 1 93 ? 16.097 24.716 23.041 1.00 40.16 93 SER A O 1
ATOM 738 N N . PRO A 1 94 ? 15.437 24.119 25.102 1.00 42.97 94 PRO A N 1
ATOM 739 C CA . PRO A 1 94 ? 15.240 22.723 24.744 1.00 42.97 94 PRO A CA 1
ATOM 740 C C . PRO A 1 94 ? 13.913 22.573 23.991 1.00 42.97 94 PRO A C 1
ATOM 742 O O . PRO A 1 94 ? 12.878 22.255 24.571 1.00 42.97 94 PRO A O 1
ATOM 745 N N . GLN A 1 95 ? 13.929 22.798 22.676 1.00 42.91 95 GLN A N 1
ATOM 746 C CA . GLN A 1 95 ? 12.802 22.443 21.821 1.00 42.91 95 GLN A CA 1
ATOM 747 C C . GLN A 1 95 ? 13.065 21.076 21.189 1.00 42.91 95 GLN A C 1
ATOM 749 O O . GLN A 1 95 ? 13.820 20.939 20.230 1.00 42.91 95 GLN A O 1
ATOM 754 N N . THR A 1 96 ? 12.429 20.038 21.734 1.00 39.22 96 THR A N 1
ATOM 755 C CA . THR A 1 96 ? 12.434 18.685 21.166 1.00 39.22 96 THR A CA 1
ATOM 756 C C . THR A 1 96 ? 11.637 18.677 19.863 1.00 39.22 96 THR A C 1
ATOM 758 O O . THR A 1 96 ? 10.451 18.354 19.826 1.00 39.22 96 THR A O 1
ATOM 761 N N . ARG A 1 97 ? 12.275 19.043 18.749 1.00 44.38 97 ARG A N 1
ATOM 762 C CA . ARG A 1 97 ? 11.711 18.778 17.424 1.00 44.38 97 ARG A CA 1
ATOM 763 C C . ARG A 1 97 ? 12.031 17.340 17.046 1.00 44.38 97 ARG A C 1
ATOM 765 O O . ARG A 1 97 ? 13.187 16.975 16.865 1.00 44.38 97 ARG A O 1
ATOM 772 N N . LEU A 1 98 ? 10.989 16.521 16.907 1.00 43.19 98 LEU A N 1
ATOM 773 C CA . LEU A 1 98 ? 11.089 15.256 16.189 1.00 43.19 98 LEU A CA 1
ATOM 774 C C . LEU A 1 98 ? 11.470 15.582 14.744 1.00 43.19 98 LEU A C 1
ATOM 776 O O . LEU A 1 98 ? 10.608 15.878 13.918 1.00 43.19 98 LEU A O 1
ATOM 780 N N . VAL A 1 99 ? 12.764 15.537 14.435 1.00 41.88 99 VAL A N 1
ATOM 781 C CA . VAL A 1 99 ? 13.229 15.464 13.054 1.00 41.88 99 VAL A CA 1
ATOM 782 C C . VAL A 1 99 ? 12.852 14.070 12.576 1.00 41.88 99 VAL A C 1
ATOM 784 O O . VAL A 1 99 ? 13.621 13.116 12.665 1.00 41.88 99 VAL A O 1
ATOM 787 N N . THR A 1 100 ? 11.614 13.912 12.108 1.00 43.78 100 THR A N 1
ATOM 788 C CA . THR A 1 100 ? 11.320 12.820 11.193 1.00 43.78 100 THR A CA 1
ATOM 789 C C . THR A 1 100 ? 12.087 13.169 9.931 1.00 43.78 100 THR A C 1
ATOM 791 O O . THR A 1 100 ? 11.589 13.909 9.081 1.00 43.78 100 THR A O 1
ATOM 794 N N . SER A 1 101 ? 13.333 12.704 9.831 1.00 44.38 101 SER A N 1
ATOM 795 C CA . SER A 1 101 ? 14.020 12.649 8.548 1.00 44.38 101 SER A CA 1
ATOM 796 C C 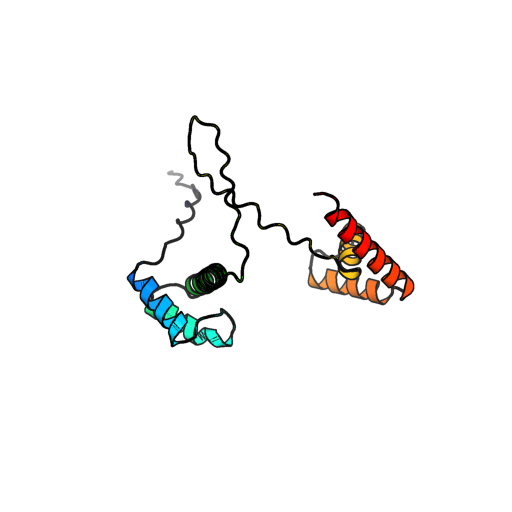. SER A 1 101 ? 13.001 12.071 7.560 1.00 44.38 101 SER A C 1
ATOM 798 O O . SER A 1 101 ? 12.343 11.079 7.916 1.00 44.38 101 SER A O 1
ATOM 800 N N . PRO A 1 102 ? 12.800 12.671 6.368 1.00 50.22 102 PRO A N 1
ATOM 801 C CA . PRO A 1 102 ? 12.036 12.015 5.316 1.00 50.22 102 PRO A CA 1
ATOM 802 C C . PRO A 1 102 ? 12.527 10.570 5.272 1.00 50.22 102 PRO A C 1
ATOM 804 O O . PRO A 1 102 ? 13.750 10.394 5.328 1.00 50.22 102 PRO A O 1
ATOM 807 N N . PRO A 1 103 ? 11.633 9.559 5.296 1.00 44.84 103 PRO A N 1
ATOM 808 C CA . PRO A 1 103 ? 12.049 8.165 5.392 1.00 44.84 103 PRO A CA 1
ATOM 809 C C . PRO A 1 103 ? 13.161 7.989 4.380 1.00 44.84 103 PRO A C 1
ATOM 811 O O . PRO A 1 103 ? 12.897 8.281 3.210 1.00 44.84 103 PRO A O 1
ATOM 814 N N . ALA A 1 104 ? 14.381 7.671 4.855 1.00 49.44 104 ALA A N 1
ATOM 815 C CA . ALA A 1 104 ? 15.585 7.646 4.030 1.00 49.44 104 ALA A CA 1
ATOM 816 C C . ALA A 1 104 ? 15.161 7.021 2.715 1.00 49.44 104 ALA A C 1
ATOM 818 O O . ALA A 1 104 ? 14.673 5.883 2.741 1.00 49.44 104 ALA A O 1
ATOM 819 N N . LYS A 1 105 ? 15.132 7.823 1.633 1.00 50.06 105 LYS A N 1
ATOM 820 C CA . LYS A 1 105 ? 14.586 7.362 0.358 1.00 50.06 105 LYS A CA 1
ATOM 821 C C . LYS A 1 105 ? 15.423 6.139 0.075 1.00 50.06 105 LYS A C 1
ATOM 823 O O . LYS A 1 105 ? 16.612 6.296 -0.179 1.00 50.06 105 LYS A O 1
ATOM 828 N N . LYS A 1 106 ? 14.853 4.938 0.259 1.00 50.09 106 LYS A N 1
ATOM 829 C CA . LYS A 1 106 ? 15.572 3.693 0.003 1.00 50.09 106 LYS A CA 1
ATOM 830 C C . LYS A 1 106 ? 16.153 3.922 -1.371 1.00 50.09 106 LYS A C 1
ATOM 832 O O . LYS A 1 106 ? 15.352 4.193 -2.269 1.00 50.09 106 LYS A O 1
ATOM 837 N N . ILE A 1 107 ? 17.481 3.953 -1.494 1.00 53.66 107 ILE A N 1
ATOM 838 C CA . ILE A 1 107 ? 18.132 4.115 -2.788 1.00 53.66 107 ILE A CA 1
ATOM 839 C C . ILE A 1 107 ? 17.539 2.980 -3.610 1.00 53.66 107 ILE A C 1
ATOM 841 O O . ILE A 1 107 ? 17.791 1.802 -3.343 1.00 53.66 107 ILE A O 1
ATOM 845 N N . LYS A 1 108 ? 16.572 3.317 -4.467 1.00 56.81 108 LYS A N 1
ATOM 846 C CA . LYS A 1 108 ? 15.836 2.318 -5.220 1.00 56.81 108 LYS A CA 1
ATOM 847 C C . LYS A 1 108 ? 16.858 1.882 -6.239 1.00 56.81 108 LYS A C 1
ATOM 849 O O . LYS A 1 108 ? 17.099 2.630 -7.178 1.00 56.81 108 LYS A O 1
ATOM 854 N N . ARG A 1 109 ? 17.485 0.723 -6.012 1.00 61.34 109 ARG A N 1
ATOM 855 C CA . ARG A 1 109 ? 18.301 0.064 -7.029 1.00 61.34 109 ARG A CA 1
ATOM 856 C C . ARG A 1 109 ? 17.436 -0.001 -8.283 1.00 61.34 109 ARG A C 1
ATOM 858 O O . ARG A 1 109 ? 16.441 -0.727 -8.324 1.00 61.34 109 ARG A O 1
ATOM 865 N N . VAL A 1 110 ? 17.724 0.870 -9.239 1.00 74.06 110 VAL A N 1
ATOM 866 C CA . VAL A 1 110 ? 17.031 0.894 -10.520 1.00 74.06 110 VAL A CA 1
ATOM 867 C C . VAL A 1 110 ? 17.616 -0.266 -11.305 1.00 74.06 110 VAL A C 1
ATOM 869 O O . VAL A 1 110 ? 18.827 -0.376 -11.408 1.00 74.06 110 VAL A O 1
ATOM 872 N N . ASN A 1 111 ? 16.773 -1.183 -11.777 1.00 84.12 111 ASN A N 1
ATOM 873 C CA . ASN A 1 111 ? 17.190 -2.221 -12.719 1.00 84.12 111 ASN A CA 1
ATOM 874 C C . ASN A 1 111 ? 17.314 -1.595 -14.123 1.00 84.12 111 ASN A C 1
ATOM 876 O O . ASN A 1 111 ? 16.647 -0.593 -14.395 1.00 84.12 111 ASN A O 1
ATOM 880 N N . GLY A 1 112 ? 18.095 -2.198 -15.022 1.00 86.00 112 GLY A N 1
ATOM 881 C CA . GLY A 1 112 ? 18.271 -1.746 -16.406 1.00 86.00 112 GLY A CA 1
ATOM 882 C C . GLY A 1 112 ? 16.944 -1.498 -17.125 1.00 86.00 112 GLY A C 1
ATOM 883 O O . GLY A 1 112 ? 16.782 -0.458 -17.754 1.00 86.00 112 GLY A O 1
ATOM 884 N N . TYR A 1 113 ? 15.948 -2.368 -16.915 1.00 87.31 113 TYR A N 1
ATOM 885 C CA . TYR A 1 113 ? 14.592 -2.164 -17.438 1.00 87.31 113 TYR A CA 1
ATOM 886 C C . TYR A 1 113 ? 13.931 -0.888 -16.899 1.00 87.31 113 TYR A C 1
ATOM 888 O O . TYR A 1 113 ? 13.352 -0.129 -17.662 1.00 87.31 113 TYR A O 1
ATOM 896 N N . ASN A 1 114 ? 14.027 -0.612 -15.594 1.00 88.00 114 ASN A N 1
ATOM 897 C CA . ASN A 1 114 ? 13.401 0.573 -14.994 1.00 88.00 114 ASN A CA 1
ATOM 898 C C . ASN A 1 114 ? 14.061 1.867 -15.485 1.00 88.00 114 ASN A C 1
ATOM 900 O O . ASN A 1 114 ? 13.386 2.887 -15.649 1.00 88.00 114 ASN A O 1
ATOM 904 N N . LEU A 1 115 ? 15.378 1.822 -15.708 1.00 88.50 115 LEU A N 1
ATOM 905 C CA . LEU A 1 115 ? 16.124 2.937 -16.273 1.00 88.50 115 LEU A CA 1
ATOM 906 C C . LEU A 1 115 ? 15.733 3.161 -17.740 1.00 88.50 115 LEU A C 1
ATOM 908 O O . LEU A 1 115 ? 15.352 4.275 -18.087 1.00 88.50 115 LEU A O 1
ATOM 912 N N . PHE A 1 116 ? 15.718 2.100 -18.553 1.00 89.50 116 PHE A N 1
ATOM 913 C CA . PHE A 1 116 ? 15.250 2.139 -19.940 1.00 89.50 116 PHE A CA 1
ATOM 914 C C . PHE A 1 116 ? 13.810 2.629 -20.052 1.00 89.50 116 PHE A C 1
ATOM 916 O O . PHE A 1 116 ? 13.498 3.452 -20.903 1.00 89.50 116 PHE A O 1
ATOM 923 N N . PHE A 1 117 ? 12.932 2.163 -19.167 1.00 88.12 117 PHE A N 1
ATOM 924 C CA . PHE A 1 117 ? 11.544 2.590 -19.116 1.00 88.12 117 PHE A CA 1
ATOM 925 C C . PHE A 1 117 ? 11.439 4.088 -18.863 1.00 88.12 117 PHE A C 1
ATOM 927 O O . PHE A 1 117 ? 10.742 4.797 -19.583 1.00 88.12 117 PHE A O 1
ATOM 934 N N . SER A 1 118 ? 12.164 4.584 -17.861 1.00 87.12 118 SER A N 1
ATOM 935 C CA . SER A 1 118 ? 12.153 6.004 -17.508 1.00 87.12 118 SER A CA 1
ATOM 936 C C . SER A 1 118 ? 12.772 6.883 -18.594 1.00 87.12 118 SER A C 1
ATOM 938 O O . SER A 1 118 ? 12.376 8.036 -18.736 1.00 87.12 118 SER A O 1
ATOM 940 N N . ASP A 1 119 ? 13.758 6.370 -19.327 1.00 88.31 119 ASP A N 1
ATOM 941 C CA . ASP A 1 119 ? 14.384 7.054 -20.458 1.00 88.31 119 ASP A CA 1
ATOM 942 C C . ASP A 1 119 ? 13.456 7.081 -21.678 1.00 88.31 119 ASP A C 1
ATOM 944 O O . ASP A 1 119 ? 13.148 8.143 -22.207 1.00 88.31 119 ASP A O 1
ATOM 948 N N . THR A 1 120 ? 12.883 5.933 -22.034 1.00 86.44 120 THR A N 1
ATOM 949 C CA . THR A 1 120 ? 11.954 5.785 -23.162 1.00 86.44 120 THR A CA 1
ATOM 950 C C . THR A 1 120 ? 10.714 6.659 -22.987 1.00 86.44 120 THR A C 1
ATOM 952 O O . THR A 1 120 ? 10.298 7.323 -23.930 1.00 86.44 120 THR A O 1
ATOM 955 N N . VAL A 1 121 ? 10.143 6.702 -21.777 1.00 84.94 121 VAL A N 1
ATOM 956 C CA . VAL A 1 121 ? 8.981 7.551 -21.452 1.00 84.94 121 VAL A CA 1
ATOM 957 C C . VAL A 1 121 ? 9.336 9.039 -21.464 1.00 84.94 121 VAL A C 1
ATOM 959 O O . VAL A 1 121 ? 8.494 9.859 -21.808 1.00 84.94 121 VAL A O 1
ATOM 962 N N . ARG A 1 122 ? 10.569 9.406 -21.102 1.00 83.62 122 ARG A N 1
ATOM 963 C CA . ARG A 1 122 ? 11.029 10.803 -21.096 1.00 83.62 122 ARG A CA 1
ATOM 964 C C . ARG A 1 122 ? 11.350 11.315 -22.498 1.00 83.62 122 ARG A C 1
ATOM 966 O O . ARG A 1 122 ? 11.103 12.481 -22.779 1.00 83.62 122 ARG A O 1
ATOM 973 N N . SER A 1 123 ? 11.887 10.447 -23.349 1.00 79.06 123 SER A N 1
ATOM 974 C CA . SER A 1 123 ? 12.315 10.765 -24.714 1.00 79.06 123 SER A CA 1
ATOM 975 C C . SER A 1 123 ? 11.195 10.622 -25.756 1.00 79.06 123 SER A C 1
ATOM 977 O O . SER A 1 123 ? 11.362 11.067 -26.887 1.00 79.06 123 SER A O 1
ATOM 979 N N . GLY A 1 124 ? 10.060 9.998 -25.412 1.00 73.81 124 GLY A N 1
ATOM 980 C CA . GLY A 1 124 ? 8.955 9.730 -26.336 1.00 73.81 124 GLY A CA 1
ATOM 981 C C . GLY A 1 124 ? 7.730 10.622 -26.101 1.00 73.81 124 GLY A C 1
ATOM 982 O O . GLY A 1 124 ? 6.941 10.298 -25.215 1.00 73.81 124 GLY A O 1
ATOM 983 N N . PRO A 1 125 ? 7.492 11.674 -26.908 1.00 59.38 125 PRO A N 1
ATOM 984 C CA . PRO A 1 125 ? 6.281 12.498 -26.807 1.00 59.38 125 PRO A CA 1
ATOM 985 C C . PRO A 1 125 ? 4.987 11.772 -27.235 1.00 59.38 125 PRO A C 1
ATOM 987 O O . PRO A 1 125 ? 3.899 12.280 -26.998 1.00 59.38 125 PRO A O 1
ATOM 990 N N . GLU A 1 126 ? 5.090 10.580 -27.831 1.00 65.81 126 GLU A N 1
ATOM 991 C CA . GLU A 1 126 ? 3.962 9.801 -28.377 1.00 65.81 126 GLU A CA 1
ATOM 992 C C . GLU A 1 126 ? 3.534 8.618 -27.482 1.00 65.81 126 GLU A C 1
ATOM 994 O O . GLU A 1 126 ? 2.733 7.762 -27.851 1.00 65.81 126 GLU A O 1
ATOM 999 N N . ILE A 1 127 ? 4.109 8.514 -26.286 1.00 70.25 127 ILE A N 1
ATOM 1000 C CA . ILE A 1 127 ? 3.798 7.435 -25.353 1.00 70.25 127 ILE A CA 1
ATOM 1001 C C . ILE A 1 127 ? 2.489 7.789 -24.632 1.00 70.25 127 ILE A C 1
ATOM 1003 O O . ILE A 1 127 ? 2.425 8.802 -23.940 1.00 70.25 127 ILE A O 1
ATOM 1007 N N . SER A 1 128 ? 1.458 6.949 -24.824 1.00 72.12 128 SER A N 1
ATOM 1008 C CA . SER A 1 128 ? 0.090 7.104 -24.284 1.00 72.12 128 SER A CA 1
ATOM 1009 C C . SER A 1 128 ? 0.068 7.614 -22.838 1.00 72.12 128 SER A C 1
ATOM 1011 O O . SER A 1 128 ? 0.957 7.319 -22.053 1.00 72.12 128 SER A O 1
ATOM 1013 N N . THR A 1 129 ? -0.946 8.363 -22.414 1.00 75.31 129 THR A N 1
ATOM 1014 C CA . THR A 1 129 ? -1.053 8.755 -20.996 1.00 75.31 129 THR A CA 1
ATOM 1015 C C . THR A 1 129 ? -1.420 7.562 -20.103 1.00 75.31 129 THR A C 1
ATOM 1017 O O . THR A 1 129 ? -1.036 7.522 -18.923 1.00 75.31 129 THR A O 1
ATOM 1020 N N . ASP A 1 130 ? -2.071 6.542 -20.671 1.00 83.94 130 ASP A N 1
ATOM 1021 C CA . ASP A 1 130 ? -2.501 5.343 -19.961 1.00 83.94 130 ASP A CA 1
ATOM 1022 C C . ASP A 1 130 ? -1.319 4.452 -19.553 1.00 83.94 130 ASP A C 1
ATOM 1024 O O . ASP A 1 130 ? -0.476 4.055 -20.356 1.00 83.94 130 ASP A O 1
ATOM 1028 N N . PHE A 1 131 ? -1.231 4.116 -18.264 1.00 79.31 131 PHE A N 1
ATOM 1029 C CA . PHE A 1 131 ? -0.089 3.373 -17.725 1.00 79.31 131 PHE A CA 1
ATOM 1030 C C . PHE A 1 131 ? 0.058 1.969 -18.332 1.00 79.31 131 PHE A C 1
ATOM 1032 O O . PHE A 1 131 ? 1.185 1.508 -18.538 1.00 79.31 131 PHE A O 1
ATOM 1039 N N . ARG A 1 132 ? -1.054 1.286 -18.626 1.00 80.44 132 ARG A N 1
ATOM 1040 C CA . ARG A 1 132 ? -1.034 -0.073 -19.176 1.00 80.44 132 ARG A CA 1
ATOM 1041 C C . ARG A 1 132 ? -0.505 -0.053 -20.607 1.00 80.44 132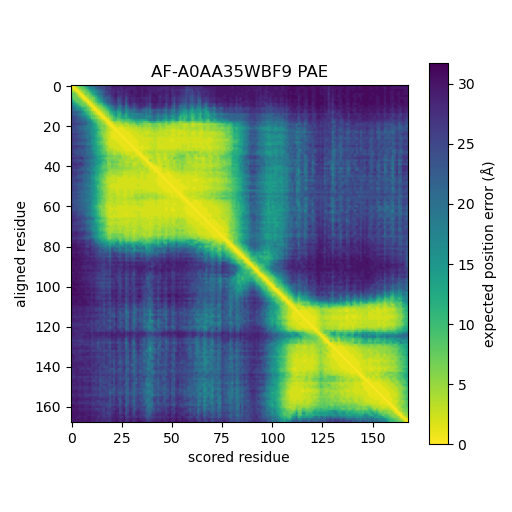 ARG A C 1
ATOM 1043 O O . ARG A 1 132 ? 0.373 -0.855 -20.926 1.00 80.44 132 ARG A O 1
ATOM 1050 N N . GLU A 1 133 ? -0.973 0.876 -21.433 1.00 82.94 133 GLU A N 1
ATOM 1051 C CA . GLU A 1 133 ? -0.512 1.034 -22.819 1.00 82.94 133 GLU A CA 1
ATOM 1052 C C . GLU A 1 133 ? 0.954 1.465 -22.908 1.00 82.94 133 GLU A C 1
ATOM 1054 O O . GLU A 1 133 ? 1.725 0.919 -23.709 1.00 82.94 133 GLU A O 1
ATOM 1059 N N . ARG A 1 134 ? 1.377 2.389 -22.034 1.00 86.81 134 ARG A N 1
ATOM 1060 C CA . ARG A 1 134 ? 2.793 2.767 -21.914 1.00 86.81 134 ARG A CA 1
ATOM 1061 C C . ARG A 1 134 ? 3.662 1.579 -21.578 1.00 86.81 134 ARG A C 1
ATOM 1063 O O . ARG A 1 134 ? 4.665 1.344 -22.248 1.00 86.81 134 ARG A O 1
ATOM 1070 N N . ASN A 1 135 ? 3.276 0.826 -20.550 1.00 87.12 135 ASN A N 1
ATOM 1071 C CA . ASN A 1 135 ? 4.060 -0.313 -20.107 1.00 87.12 135 ASN A CA 1
ATOM 1072 C C . ASN A 1 135 ? 4.143 -1.395 -21.184 1.00 87.12 135 ASN A C 1
ATOM 1074 O O . ASN A 1 135 ? 5.224 -1.924 -21.415 1.00 87.12 135 ASN A O 1
ATOM 1078 N N . ALA A 1 136 ? 3.049 -1.664 -21.900 1.00 86.94 136 ALA A N 1
ATOM 1079 C CA . ALA A 1 136 ? 3.061 -2.590 -23.028 1.00 86.94 136 ALA A CA 1
ATOM 1080 C C . ALA A 1 136 ? 3.996 -2.123 -24.160 1.00 86.94 136 ALA A C 1
ATOM 1082 O O . ALA A 1 136 ? 4.755 -2.917 -24.714 1.00 86.94 136 ALA A O 1
ATOM 1083 N N . THR A 1 137 ? 3.990 -0.832 -24.492 1.00 86.50 137 THR A N 1
ATOM 1084 C CA . THR A 1 137 ? 4.843 -0.276 -25.555 1.00 86.50 137 THR A CA 1
ATOM 1085 C C . THR A 1 137 ? 6.321 -0.306 -25.188 1.00 86.50 137 THR A C 1
ATOM 1087 O O . THR A 1 137 ? 7.143 -0.742 -25.992 1.00 86.50 137 THR A O 1
ATOM 1090 N N . VAL A 1 138 ? 6.667 0.089 -23.964 1.00 89.12 138 VAL A N 1
ATOM 1091 C CA . VAL A 1 138 ? 8.048 0.017 -23.478 1.00 89.12 138 VAL A CA 1
ATOM 1092 C C . VAL A 1 138 ? 8.520 -1.435 -23.373 1.00 89.12 138 VAL A C 1
ATOM 1094 O O . VAL A 1 138 ? 9.650 -1.727 -23.753 1.00 89.1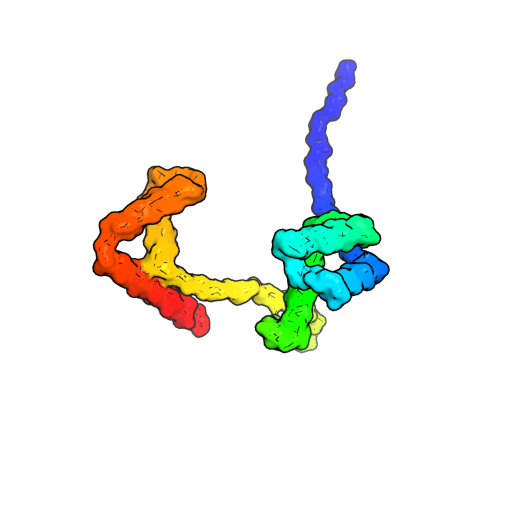2 138 VAL A O 1
ATOM 1097 N N . ALA A 1 139 ? 7.665 -2.357 -22.922 1.00 88.25 139 ALA A N 1
ATOM 1098 C CA . ALA A 1 139 ? 8.005 -3.776 -22.846 1.00 88.25 139 ALA A CA 1
ATOM 1099 C C . ALA A 1 139 ? 8.309 -4.379 -24.228 1.00 88.25 139 ALA A C 1
ATOM 1101 O O . ALA A 1 139 ? 9.272 -5.132 -24.350 1.00 88.25 139 ALA A O 1
ATOM 1102 N N . ARG A 1 140 ? 7.551 -4.009 -25.273 1.00 88.94 140 ARG A N 1
ATOM 1103 C CA . ARG A 1 140 ? 7.845 -4.412 -26.663 1.00 88.94 140 ARG A CA 1
ATOM 1104 C C . ARG A 1 140 ? 9.199 -3.885 -27.129 1.00 88.94 140 ARG A C 1
ATOM 1106 O O . ARG A 1 140 ? 10.042 -4.677 -27.532 1.00 88.94 140 ARG A O 1
ATOM 1113 N N . LYS A 1 141 ? 9.452 -2.583 -26.956 1.00 88.50 141 LYS A N 1
ATOM 1114 C CA . LYS A 1 141 ? 10.748 -1.976 -27.302 1.00 88.50 141 LYS A CA 1
ATOM 1115 C C . LYS A 1 141 ? 11.909 -2.615 -26.540 1.00 88.50 141 LYS A C 1
ATOM 1117 O O . LYS A 1 141 ? 12.979 -2.800 -27.098 1.00 88.50 141 LYS A O 1
ATOM 1122 N N . TRP A 1 142 ? 11.704 -2.983 -25.276 1.00 89.75 142 TRP A N 1
ATOM 1123 C CA . TRP A 1 142 ? 12.705 -3.700 -24.485 1.00 89.75 142 TRP A CA 1
ATOM 1124 C C . TRP A 1 142 ? 12.959 -5.122 -24.999 1.00 89.75 142 TRP A C 1
ATOM 112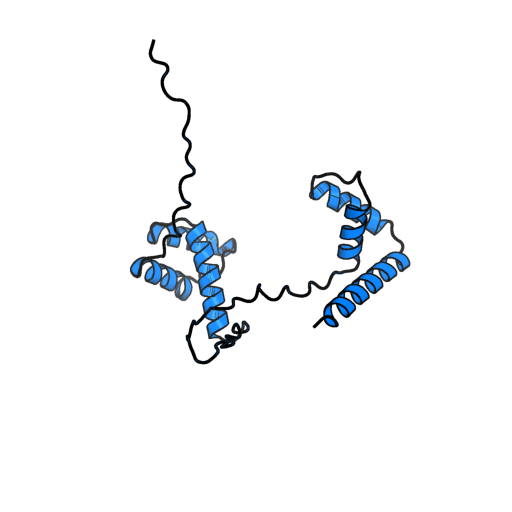6 O O . TRP A 1 142 ? 14.100 -5.581 -24.977 1.00 89.75 142 TRP A O 1
ATOM 1136 N N . ALA A 1 143 ? 11.917 -5.820 -25.459 1.00 89.44 143 ALA A N 1
ATOM 1137 C CA . ALA A 1 143 ? 12.035 -7.154 -26.042 1.00 89.44 143 ALA A CA 1
ATOM 1138 C C . ALA A 1 143 ? 12.755 -7.139 -27.402 1.00 89.44 143 ALA A C 1
ATOM 1140 O O . ALA A 1 143 ? 13.489 -8.076 -27.705 1.00 89.44 143 ALA A O 1
ATOM 1141 N N . GLU A 1 144 ? 12.595 -6.066 -28.181 1.00 90.44 144 GLU A N 1
ATOM 1142 C CA . GLU A 1 144 ? 13.301 -5.841 -29.451 1.00 90.44 144 GLU A CA 1
ATOM 1143 C C . GLU A 1 144 ? 14.800 -5.545 -29.264 1.00 90.44 144 GLU A C 1
ATOM 1145 O O . GLU A 1 144 ? 15.587 -5.723 -30.194 1.00 90.44 144 GLU A O 1
ATOM 1150 N N . LEU A 1 145 ? 15.232 -5.125 -28.067 1.00 90.19 145 LEU A N 1
ATOM 1151 C CA . LEU A 1 145 ? 16.652 -4.913 -27.793 1.00 90.19 145 LEU A CA 1
ATOM 1152 C C . LEU A 1 145 ? 17.425 -6.236 -27.806 1.00 90.19 145 LEU A C 1
ATOM 1154 O O . LEU A 1 145 ? 17.055 -7.220 -27.148 1.00 90.19 145 LEU A O 1
ATOM 1158 N N . THR A 1 146 ? 18.584 -6.212 -28.463 1.00 89.56 146 THR A N 1
ATOM 1159 C CA . THR A 1 146 ? 19.575 -7.286 -28.375 1.00 89.56 146 THR A CA 1
ATOM 1160 C C . THR A 1 146 ? 20.080 -7.450 -26.942 1.00 89.56 146 THR A C 1
ATOM 1162 O O . THR A 1 146 ? 19.978 -6.549 -26.100 1.00 89.56 146 THR A O 1
ATOM 1165 N N . GLU A 1 147 ? 20.627 -8.628 -26.643 1.00 86.19 147 GLU A N 1
ATOM 1166 C CA . GLU A 1 147 ? 21.137 -8.934 -25.307 1.00 86.19 147 GLU A CA 1
ATOM 1167 C C . GLU A 1 147 ? 22.253 -7.967 -24.879 1.00 86.19 147 GLU A C 1
ATOM 1169 O O . GLU A 1 147 ? 22.268 -7.520 -23.733 1.00 86.19 147 GLU A O 1
ATOM 1174 N N . ASP A 1 148 ? 23.111 -7.554 -25.814 1.00 88.00 148 ASP A N 1
ATOM 1175 C CA . ASP A 1 148 ? 24.186 -6.590 -25.559 1.00 88.00 148 ASP A CA 1
ATOM 1176 C C . ASP A 1 148 ? 23.644 -5.214 -25.169 1.00 88.00 148 ASP A C 1
ATOM 1178 O O . ASP A 1 148 ? 24.097 -4.612 -24.196 1.00 88.00 148 ASP A O 1
ATOM 1182 N N . LYS A 1 149 ? 22.584 -4.743 -25.839 1.00 88.44 149 LYS A N 1
ATOM 1183 C CA . LYS A 1 149 ? 21.927 -3.484 -25.469 1.00 88.44 149 LYS A CA 1
ATOM 1184 C C . LYS A 1 149 ? 21.251 -3.567 -24.107 1.00 88.44 149 LYS A C 1
ATOM 1186 O O . LYS A 1 149 ? 21.298 -2.606 -23.340 1.00 88.44 149 LYS A O 1
ATOM 1191 N N . ARG A 1 150 ? 20.672 -4.715 -23.750 1.00 87.50 150 ARG A N 1
ATOM 1192 C CA . ARG A 1 150 ? 20.122 -4.933 -22.401 1.00 87.50 150 ARG A CA 1
ATOM 1193 C C . ARG A 1 150 ? 21.220 -4.948 -21.330 1.00 87.50 150 ARG A C 1
ATOM 1195 O O . ARG A 1 150 ? 21.006 -4.379 -20.258 1.00 87.50 150 ARG A O 1
ATOM 1202 N N . LYS A 1 151 ? 22.398 -5.511 -21.628 1.00 88.00 151 LYS A N 1
ATOM 1203 C CA . LYS A 1 151 ? 23.587 -5.460 -20.755 1.00 88.00 151 LYS A CA 1
ATOM 1204 C C . LYS A 1 151 ? 24.103 -4.031 -20.575 1.00 88.00 151 LYS A C 1
ATOM 1206 O O . LYS A 1 151 ? 24.372 -3.637 -19.444 1.00 88.00 151 LYS A O 1
ATOM 1211 N N . GLU A 1 152 ? 24.142 -3.220 -21.636 1.00 90.06 152 GLU A N 1
ATOM 1212 C CA . GLU A 1 152 ? 24.477 -1.789 -21.534 1.00 90.06 152 GLU A CA 1
ATOM 1213 C C . GLU A 1 152 ? 23.525 -1.050 -20.579 1.00 90.06 152 GLU A C 1
ATOM 1215 O O . GLU A 1 152 ? 23.967 -0.265 -19.739 1.00 90.06 152 GLU A O 1
ATOM 1220 N N . TRP A 1 153 ? 22.216 -1.309 -20.661 1.00 89.94 153 TRP A N 1
ATOM 1221 C CA . TRP A 1 153 ? 21.241 -0.713 -19.740 1.00 89.94 153 TRP A CA 1
ATOM 1222 C C . TRP A 1 153 ? 21.401 -1.199 -18.300 1.00 89.94 153 TRP A C 1
ATOM 1224 O O . TRP A 1 153 ? 21.217 -0.406 -17.376 1.00 89.94 153 TRP A O 1
ATOM 1234 N N . ALA A 1 154 ? 21.763 -2.466 -18.092 1.00 87.19 154 ALA A N 1
ATOM 1235 C CA . ALA A 1 154 ? 22.074 -3.000 -16.768 1.00 87.19 154 ALA A CA 1
ATOM 1236 C C . ALA A 1 154 ? 23.315 -2.321 -16.161 1.00 87.19 154 ALA A C 1
ATOM 1238 O O . ALA A 1 154 ? 23.249 -1.851 -15.027 1.00 87.19 154 ALA A O 1
ATOM 1239 N N . ALA A 1 155 ? 24.391 -2.169 -16.939 1.00 87.81 155 ALA A N 1
ATOM 1240 C CA . ALA A 1 155 ? 25.604 -1.474 -16.510 1.00 87.81 155 ALA A CA 1
ATOM 1241 C C . ALA A 1 155 ? 25.343 0.013 -16.209 1.00 87.81 155 ALA A C 1
ATOM 1243 O O . ALA A 1 155 ? 25.796 0.536 -15.192 1.00 87.81 155 ALA A O 1
ATOM 1244 N N . LYS A 1 156 ? 24.543 0.700 -17.040 1.00 86.62 156 LYS A N 1
ATOM 1245 C CA . LYS A 1 156 ? 24.112 2.088 -16.781 1.00 86.62 156 LYS A CA 1
ATOM 1246 C C . LYS A 1 156 ? 23.308 2.203 -15.485 1.00 86.62 156 LYS A C 1
ATOM 1248 O O . LYS A 1 156 ? 23.517 3.128 -14.706 1.00 86.62 156 LYS A O 1
ATOM 1253 N N . ALA A 1 157 ? 22.395 1.268 -15.244 1.00 85.56 157 ALA A N 1
ATOM 1254 C CA . ALA A 1 157 ? 21.601 1.212 -14.022 1.00 85.56 157 ALA A CA 1
ATOM 1255 C C . ALA A 1 157 ? 22.459 0.975 -12.770 1.00 85.56 157 ALA A C 1
ATOM 1257 O O . ALA A 1 157 ? 22.242 1.626 -11.744 1.00 85.56 157 ALA A O 1
ATOM 1258 N N . GLU A 1 158 ? 23.462 0.104 -12.867 1.00 84.12 158 GLU A N 1
ATOM 1259 C CA . GLU A 1 158 ? 24.442 -0.123 -11.807 1.00 84.12 158 GLU A CA 1
ATOM 1260 C C . GLU A 1 158 ? 25.278 1.133 -11.536 1.00 84.12 158 GLU A C 1
ATOM 1262 O O . GLU A 1 158 ? 25.370 1.558 -10.388 1.00 84.12 158 GLU A O 1
ATOM 1267 N N . ALA A 1 159 ? 25.782 1.803 -12.576 1.00 83.25 159 ALA A N 1
ATOM 1268 C CA . ALA A 1 159 ? 26.530 3.052 -12.439 1.00 83.25 159 ALA A CA 1
ATOM 1269 C C . ALA A 1 159 ? 25.703 4.165 -11.767 1.00 83.25 159 ALA A C 1
ATOM 1271 O O . ALA A 1 159 ? 26.204 4.857 -10.881 1.00 83.25 159 ALA A O 1
ATOM 1272 N N . VAL A 1 160 ? 24.420 4.305 -12.124 1.00 80.25 160 VAL A N 1
ATOM 1273 C CA . VAL A 1 160 ? 23.495 5.250 -11.468 1.00 80.25 160 VAL A CA 1
ATOM 1274 C C . VAL A 1 160 ? 23.285 4.885 -9.997 1.00 80.25 160 VAL A C 1
ATOM 1276 O O . VAL A 1 160 ? 23.248 5.768 -9.139 1.00 80.25 160 VAL A O 1
ATOM 1279 N N . CYS A 1 161 ? 23.178 3.592 -9.681 1.00 72.38 161 CYS A N 1
ATOM 1280 C CA . CYS A 1 161 ? 23.065 3.129 -8.302 1.00 72.38 161 CYS A CA 1
ATOM 1281 C C . CYS A 1 161 ? 24.339 3.428 -7.496 1.00 72.38 161 CYS A C 1
ATOM 1283 O O . CYS A 1 161 ? 24.236 3.914 -6.373 1.00 72.38 161 CYS A O 1
ATOM 1285 N N . THR A 1 162 ? 25.517 3.177 -8.068 1.00 73.56 162 THR A N 1
ATOM 1286 C CA . THR A 1 162 ? 26.821 3.400 -7.428 1.00 73.56 162 THR A CA 1
ATOM 1287 C C . THR A 1 162 ? 27.112 4.887 -7.235 1.00 73.56 162 THR A C 1
ATOM 1289 O O . THR A 1 162 ? 27.487 5.300 -6.141 1.00 73.56 162 THR A O 1
ATOM 1292 N N . SER A 1 163 ? 26.845 5.721 -8.245 1.00 70.12 163 SER A N 1
ATOM 1293 C CA . SER A 1 163 ? 26.992 7.179 -8.149 1.00 70.12 163 SER A CA 1
ATOM 1294 C C . SER A 1 163 ? 26.048 7.774 -7.097 1.00 70.12 163 SER A C 1
ATOM 1296 O O . SER A 1 163 ? 26.464 8.590 -6.277 1.00 70.12 163 SER A O 1
ATOM 1298 N N . SER A 1 164 ? 24.803 7.288 -7.019 1.00 59.78 164 SER A N 1
ATOM 1299 C CA . SER A 1 164 ? 23.850 7.703 -5.981 1.00 59.78 164 SER A CA 1
ATOM 1300 C C . SER A 1 164 ? 24.249 7.267 -4.561 1.00 59.78 164 SER A C 1
ATOM 1302 O O . SER A 1 164 ? 23.641 7.754 -3.608 1.00 59.78 164 SER A O 1
ATOM 1304 N N . MET A 1 165 ? 25.218 6.357 -4.401 1.00 56.97 165 MET A N 1
ATOM 1305 C CA . MET A 1 165 ? 25.753 5.929 -3.101 1.00 56.97 165 MET A CA 1
ATOM 1306 C C . MET A 1 165 ? 26.987 6.729 -2.653 1.00 56.97 165 MET A C 1
ATOM 1308 O O . MET A 1 165 ? 27.331 6.660 -1.479 1.00 56.97 165 MET A O 1
ATOM 1312 N N . GLN A 1 166 ? 27.635 7.481 -3.550 1.00 54.66 166 GLN A N 1
ATOM 1313 C CA . GLN A 1 166 ? 28.830 8.289 -3.249 1.00 54.66 166 GLN A CA 1
ATOM 1314 C C . GLN A 1 166 ? 28.509 9.740 -2.856 1.00 54.66 166 GLN A C 1
ATOM 1316 O O . GLN A 1 166 ? 29.383 10.452 -2.375 1.00 54.66 166 GLN A O 1
ATOM 1321 N N . VAL A 1 167 ? 27.264 10.187 -3.045 1.00 49.88 167 VAL A N 1
ATOM 1322 C CA . VAL A 1 167 ? 26.795 11.516 -2.623 1.00 49.88 167 VAL A CA 1
ATOM 1323 C C . VAL A 1 167 ? 26.212 11.414 -1.211 1.00 49.88 167 VAL A C 1
ATOM 1325 O O . VAL A 1 167 ? 24.999 11.509 -1.033 1.00 49.88 167 VAL A O 1
ATOM 1328 N N . HIS A 1 168 ? 27.058 11.132 -0.219 1.00 40.81 168 HIS A N 1
ATOM 1329 C CA . HIS A 1 168 ? 26.724 11.259 1.202 1.00 40.81 168 HIS A CA 1
ATOM 1330 C C . HIS A 1 168 ? 27.969 11.394 2.071 1.00 40.81 168 HIS A C 1
ATOM 1332 O O . HIS A 1 168 ? 28.910 10.595 1.876 1.00 40.81 168 HIS A O 1
#

Mean predicted aligned error: 18.0 Å

Secondary structure (DSSP, 8-state):
-----------PPPPP--PPPHHHHHHHHHHHHTS-----SGGGHHHHHHHHHHHTS-HHHHHHHHHHHHHHHHHHTT-SPPPP------TT-------------------HHHHHHHHHHHH-TTS-SSHHHHHHHHHHHHHHS-HHHHHHHHHHHHHHHHHHHH--

Sequence (168 aa):
MDNNSVLESRGTPRPKPQLFTLEQRQILLKYFDECGMTSTHRRNTDIVQRCANEVGTTVERVKNWIGSEAVKRKKKAGILPRPKIELIGTASSPQTRLVTSPPAKKIKRVNGYNLFFSDTVRSGPEISTDFRERNATVARKWAELTEDKRKEWAAKAEAVCTSSMQVH

Radius of gyration: 25.22 Å; Cα contacts (8 Å, |Δi|>4): 101; chains: 1; bounding box: 66×54×55 Å